Protein AF-A0A2T2RWW1-F1 (afdb_monomer_lite)

Radius of gyration: 14.93 Å; chains: 1; bounding box: 41×28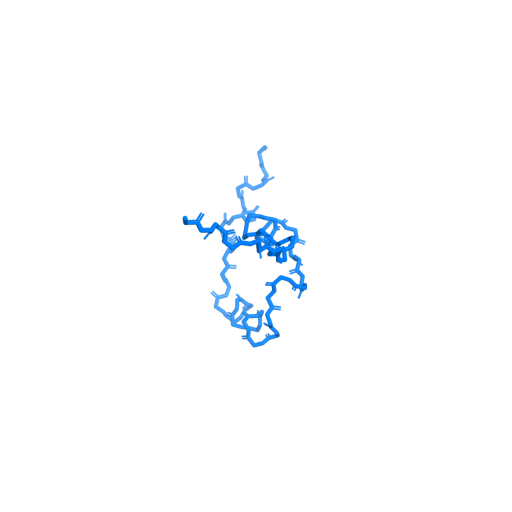×33 Å

Sequence (48 aa):
CAIAHIEPPAVSSTTYRKQGDSEAVTPPIEDYIHQEQLYACQDAAATQ

pLDDT: mean 84.3, std 13.89, range [42.75, 97.25]

Foldseek 3Di:
DDDDDDDDDPDDPVCCLVPVPVVNDDPVVVVVCVVVVPSVVVVVVVPD

Secondary structure (DSSP, 8-state):
--PPP----S--HHHHHHH--TTSS-HHHHHHHHHTTTTHHHHHHT--

Structure (mmCIF, N/CA/C/O backbone):
data_AF-A0A2T2RWW1-F1
#
_entry.id   AF-A0A2T2RWW1-F1
#
loop_
_atom_site.group_PDB
_atom_site.id
_atom_site.type_symbol
_atom_site.label_atom_id
_atom_site.label_alt_id
_atom_site.label_comp_id
_atom_site.label_asym_id
_atom_site.label_entity_id
_atom_site.label_seq_id
_atom_site.pdbx_PDB_ins_code
_atom_site.Cartn_x
_atom_site.Cartn_y
_atom_site.Cartn_z
_atom_site.occupancy
_atom_site.B_iso_or_equiv
_atom_site.auth_seq_id
_atom_site.auth_comp_id
_atom_site.auth_asym_id
_atom_site.auth_atom_id
_atom_site.pdbx_PDB_model_num
ATOM 1 N N . CYS A 1 1 ? 28.743 -14.095 -16.176 1.00 60.97 1 CYS A N 1
ATOM 2 C CA . CYS A 1 1 ? 27.447 -13.940 -15.482 1.00 60.97 1 CYS A CA 1
ATOM 3 C C . CYS A 1 1 ? 26.843 -12.601 -15.879 1.00 60.97 1 CYS A C 1
ATOM 5 O O . CYS A 1 1 ? 27.602 -11.643 -15.957 1.00 60.97 1 CYS A O 1
ATOM 7 N N . ALA A 1 2 ? 25.538 -12.535 -16.145 1.00 82.50 2 ALA A N 1
ATOM 8 C CA . ALA A 1 2 ? 24.825 -11.291 -16.435 1.00 82.50 2 ALA A CA 1
ATOM 9 C C . ALA A 1 2 ? 23.759 -11.079 -15.352 1.00 82.50 2 ALA A C 1
ATOM 11 O O . ALA A 1 2 ? 23.010 -12.005 -15.046 1.00 82.50 2 ALA A O 1
ATOM 12 N N . ILE A 1 3 ? 23.736 -9.892 -14.749 1.00 82.94 3 ILE A N 1
ATOM 13 C CA . ILE A 1 3 ? 22.654 -9.458 -13.859 1.00 82.94 3 ILE A CA 1
ATOM 14 C C . ILE A 1 3 ? 21.546 -8.927 -14.774 1.00 82.94 3 ILE A C 1
ATOM 16 O O . ILE A 1 3 ? 21.827 -8.116 -15.655 1.00 82.94 3 ILE A O 1
ATOM 20 N N . ALA A 1 4 ? 20.314 -9.407 -14.608 1.00 85.88 4 ALA A N 1
ATOM 21 C CA . ALA A 1 4 ? 19.184 -8.911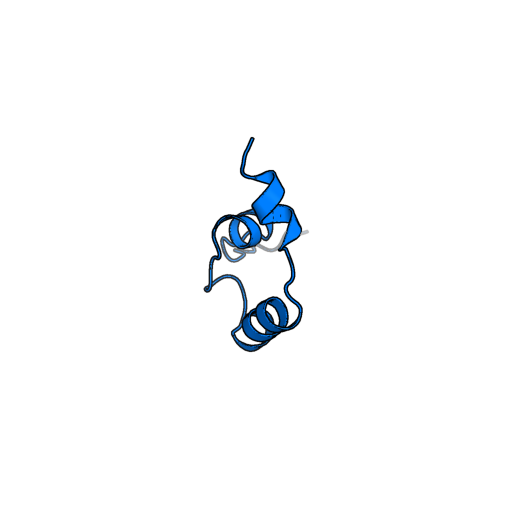 -15.386 1.00 85.88 4 ALA A CA 1
ATOM 22 C C . ALA A 1 4 ? 18.879 -7.451 -15.015 1.00 85.88 4 ALA A C 1
ATOM 24 O O . ALA A 1 4 ? 18.830 -7.111 -13.833 1.00 85.88 4 ALA A O 1
ATOM 25 N N . HIS A 1 5 ? 18.659 -6.605 -16.022 1.00 90.75 5 HIS A N 1
ATOM 26 C CA . HIS A 1 5 ? 18.131 -5.256 -15.820 1.00 90.75 5 HIS A CA 1
ATOM 27 C C . HIS A 1 5 ? 16.624 -5.352 -15.580 1.00 90.75 5 HIS A C 1
ATOM 29 O O . HIS A 1 5 ? 15.908 -5.916 -16.407 1.00 90.75 5 HIS A O 1
ATOM 35 N N . ILE A 1 6 ? 16.158 -4.846 -14.439 1.00 91.56 6 ILE A N 1
ATOM 36 C CA . ILE A 1 6 ? 14.744 -4.841 -14.054 1.00 91.56 6 ILE A CA 1
ATOM 37 C C . ILE A 1 6 ? 14.374 -3.406 -13.692 1.00 91.56 6 ILE A C 1
ATOM 39 O O . ILE A 1 6 ? 15.050 -2.781 -12.877 1.00 91.56 6 ILE A O 1
ATOM 43 N N . GLU A 1 7 ? 13.279 -2.915 -14.266 1.00 91.12 7 GLU A N 1
ATOM 44 C CA . GLU A 1 7 ? 12.671 -1.628 -13.922 1.00 91.12 7 GLU A CA 1
ATOM 45 C C . GLU A 1 7 ? 11.355 -1.892 -13.183 1.00 91.12 7 GLU A C 1
ATOM 47 O O . GLU A 1 7 ? 10.329 -2.145 -13.818 1.00 91.12 7 GLU A O 1
ATOM 52 N N . PRO A 1 8 ? 11.368 -1.934 -11.840 1.00 85.56 8 PRO A N 1
ATOM 53 C CA . PRO A 1 8 ? 10.155 -2.154 -11.073 1.00 85.56 8 PRO A CA 1
ATOM 54 C C . PRO A 1 8 ? 9.275 -0.892 -11.045 1.00 85.56 8 PRO A C 1
ATOM 56 O O . PRO A 1 8 ? 9.792 0.225 -11.149 1.00 85.56 8 PRO A O 1
ATOM 59 N N . PRO A 1 9 ? 7.956 -1.044 -10.836 1.00 86.50 9 PRO A N 1
ATOM 60 C CA . PRO A 1 9 ? 7.062 0.085 -10.606 1.00 86.50 9 PRO A CA 1
ATOM 61 C C . PRO A 1 9 ? 7.516 0.923 -9.406 1.00 86.50 9 PRO A C 1
ATOM 63 O O . PRO A 1 9 ? 7.977 0.384 -8.396 1.00 86.50 9 PRO A O 1
ATOM 66 N N . ALA A 1 10 ? 7.341 2.242 -9.493 1.00 89.44 10 ALA A N 1
ATOM 67 C CA . ALA A 1 10 ? 7.722 3.192 -8.449 1.00 89.44 10 ALA A CA 1
ATOM 68 C C . ALA A 1 10 ? 6.705 3.232 -7.288 1.00 89.44 10 ALA A C 1
ATOM 70 O O . ALA A 1 10 ? 6.202 4.292 -6.930 1.00 89.44 10 ALA A O 1
ATOM 71 N N . VAL A 1 11 ? 6.397 2.073 -6.700 1.00 90.06 11 VAL A N 1
ATOM 72 C CA . VAL A 1 11 ? 5.394 1.919 -5.632 1.00 90.06 11 VAL A CA 1
ATOM 73 C C . VAL A 1 11 ? 6.045 1.579 -4.292 1.00 90.06 11 VAL A C 1
ATOM 75 O O . VAL A 1 11 ? 7.083 0.921 -4.222 1.00 90.06 11 VAL A O 1
ATOM 78 N N . SER A 1 12 ? 5.431 2.026 -3.196 1.00 89.56 12 SER A N 1
ATOM 79 C CA . SER A 1 12 ? 5.930 1.804 -1.835 1.00 89.56 12 SER A CA 1
ATOM 80 C C . SER A 1 12 ? 4.779 1.547 -0.878 1.00 89.56 12 SER A C 1
ATOM 82 O O . SER A 1 12 ? 3.871 2.366 -0.753 1.00 89.56 12 SER A O 1
ATOM 84 N N . SER A 1 13 ? 4.854 0.457 -0.110 1.00 89.75 13 SER A N 1
ATOM 85 C CA . SER A 1 13 ? 3.841 0.138 0.904 1.00 89.75 13 SER A CA 1
ATOM 86 C C . SER A 1 13 ? 3.768 1.185 2.018 1.00 89.75 13 SER A C 1
ATOM 88 O O . SER A 1 13 ? 2.744 1.312 2.683 1.00 89.75 13 SER A O 1
ATOM 90 N N . THR A 1 14 ? 4.850 1.923 2.277 1.00 90.19 14 THR A N 1
ATOM 91 C CA . THR A 1 14 ? 4.839 3.022 3.257 1.00 90.19 14 THR A CA 1
ATOM 92 C C . THR A 1 14 ? 4.134 4.249 2.697 1.00 90.19 14 THR A C 1
ATOM 94 O O . THR A 1 14 ? 3.387 4.891 3.427 1.00 90.19 14 THR A O 1
ATOM 97 N N . THR A 1 15 ? 4.347 4.561 1.417 1.00 89.88 15 THR A N 1
ATOM 98 C CA . THR A 1 15 ? 3.636 5.651 0.739 1.00 89.88 15 THR A CA 1
ATOM 99 C C . THR A 1 15 ? 2.150 5.330 0.650 1.00 89.88 15 THR A C 1
ATOM 101 O O . THR A 1 15 ? 1.344 6.138 1.097 1.00 89.88 15 THR A O 1
ATOM 104 N N . TYR A 1 16 ? 1.802 4.113 0.215 1.00 92.31 16 TYR A N 1
ATOM 105 C CA . TYR A 1 16 ? 0.420 3.638 0.147 1.00 92.31 16 TYR A CA 1
ATOM 106 C C . TYR A 1 16 ? -0.322 3.815 1.479 1.00 92.31 16 TYR A C 1
ATOM 108 O O . TYR A 1 16 ? -1.336 4.497 1.532 1.00 92.31 16 TYR A O 1
ATOM 116 N N . ARG A 1 17 ? 0.232 3.299 2.584 1.00 90.44 17 ARG A N 1
ATOM 117 C CA . ARG A 1 17 ? -0.412 3.380 3.909 1.00 90.44 17 ARG A CA 1
ATOM 118 C C . ARG A 1 17 ? -0.521 4.798 4.474 1.00 90.44 17 ARG A C 1
ATOM 120 O O . ARG A 1 17 ? -1.342 5.018 5.349 1.00 90.44 17 ARG A O 1
ATOM 127 N N . LYS A 1 18 ? 0.325 5.738 4.035 1.00 87.50 18 LYS A N 1
ATOM 128 C CA . LYS A 1 18 ? 0.310 7.132 4.515 1.00 87.50 18 LYS A CA 1
ATOM 129 C C . LYS A 1 18 ? -0.544 8.061 3.659 1.00 87.50 18 LYS A C 1
ATOM 131 O O . LYS A 1 18 ? -1.036 9.057 4.171 1.00 87.50 18 LYS A O 1
ATOM 136 N N . GLN A 1 19 ? -0.604 7.805 2.356 1.00 86.75 19 GLN A N 1
ATOM 137 C CA . GLN A 1 19 ? -1.149 8.741 1.370 1.00 86.75 19 GLN A CA 1
ATOM 138 C C . GLN A 1 19 ? -2.361 8.177 0.623 1.00 86.75 19 GLN A C 1
ATOM 140 O O . GLN A 1 19 ? -3.042 8.943 -0.047 1.00 86.75 19 GLN A O 1
ATOM 145 N N . GLY A 1 20 ? -2.642 6.875 0.743 1.00 84.12 20 GLY A N 1
ATOM 146 C CA . GLY A 1 20 ? -3.765 6.232 0.062 1.00 84.12 20 GLY A CA 1
ATOM 147 C C . GLY A 1 20 ? -3.592 6.190 -1.456 1.00 84.12 20 GLY A C 1
ATOM 148 O O . GLY A 1 20 ? -4.517 6.527 -2.182 1.00 84.12 20 GLY A O 1
ATOM 149 N N . ASP A 1 21 ? -2.399 5.829 -1.939 1.00 85.00 21 ASP A N 1
ATOM 150 C CA . ASP A 1 21 ? -2.111 5.728 -3.376 1.00 85.00 21 ASP A CA 1
ATOM 151 C C . ASP A 1 21 ? -2.924 4.592 -4.030 1.00 85.00 21 ASP A C 1
ATOM 153 O O . ASP A 1 21 ? -2.541 3.421 -3.976 1.00 85.00 21 ASP A O 1
ATOM 157 N N . SER A 1 22 ? -4.058 4.930 -4.640 1.00 77.88 22 SER A N 1
ATOM 158 C CA . SER A 1 22 ? -4.979 3.962 -5.247 1.00 77.88 22 SER A CA 1
ATOM 159 C C . SER A 1 22 ? -4.424 3.274 -6.499 1.00 77.88 22 SER A C 1
ATOM 161 O O . SER A 1 22 ? -4.979 2.266 -6.927 1.00 77.88 22 SER A O 1
ATOM 163 N N . GLU A 1 23 ? -3.302 3.737 -7.063 1.00 87.81 23 GLU A N 1
ATOM 164 C CA . GLU A 1 23 ? -2.633 3.047 -8.176 1.00 87.81 23 GLU A CA 1
ATOM 165 C C . GLU A 1 23 ? -1.669 1.949 -7.690 1.00 87.81 23 GLU A C 1
ATOM 167 O O . GLU A 1 23 ? -1.247 1.092 -8.473 1.00 87.81 23 GLU A O 1
ATOM 172 N N . ALA A 1 24 ? -1.335 1.925 -6.393 1.00 90.81 24 ALA A N 1
ATOM 173 C CA . ALA A 1 24 ? -0.392 0.962 -5.822 1.00 90.81 24 ALA A CA 1
ATOM 174 C C . ALA A 1 24 ? -1.003 -0.425 -5.557 1.00 90.81 24 ALA A C 1
ATOM 176 O O . ALA A 1 24 ? -0.261 -1.400 -5.389 1.00 90.81 24 ALA A O 1
ATOM 177 N N . VAL A 1 25 ? -2.334 -0.533 -5.497 1.00 93.44 25 VAL A N 1
ATOM 178 C CA . VAL A 1 25 ? -3.053 -1.789 -5.252 1.00 93.44 25 VAL A CA 1
ATOM 179 C C . VAL A 1 25 ? -4.175 -1.979 -6.265 1.00 93.44 25 VAL A C 1
ATOM 181 O O . VAL A 1 25 ? -4.759 -1.033 -6.772 1.00 93.44 25 VAL A O 1
ATOM 184 N N . THR A 1 26 ? -4.494 -3.232 -6.575 1.00 94.75 26 THR A N 1
ATOM 185 C CA . THR A 1 26 ? -5.634 -3.541 -7.445 1.00 94.75 26 THR A CA 1
ATOM 186 C C . THR A 1 26 ? -6.958 -3.313 -6.707 1.00 94.75 26 THR A C 1
ATOM 188 O O . THR A 1 26 ? -7.004 -3.603 -5.508 1.00 94.75 26 THR A O 1
ATOM 191 N N . PRO A 1 27 ? -8.059 -2.974 -7.404 1.00 95.00 27 PRO A N 1
ATOM 192 C CA . PRO A 1 27 ? -9.344 -2.678 -6.763 1.00 95.00 27 PRO A CA 1
ATOM 193 C C . PRO A 1 27 ? -9.843 -3.728 -5.745 1.00 95.00 27 PRO A C 1
ATOM 195 O O . PRO A 1 27 ? -10.227 -3.337 -4.64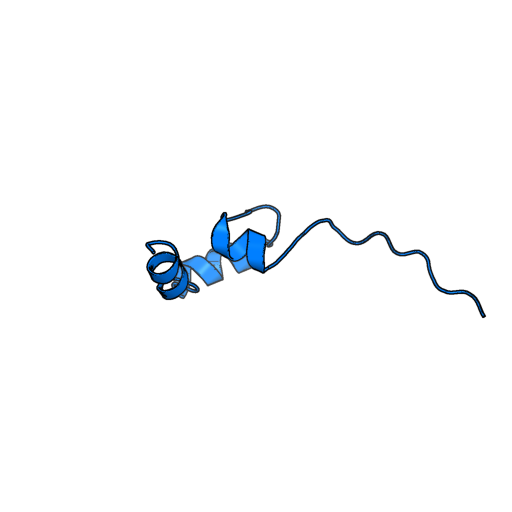9 1.00 95.00 27 PRO A O 1
ATOM 198 N N . PRO A 1 28 ? -9.743 -5.057 -5.983 1.00 97.25 28 PRO A N 1
ATOM 199 C CA . PRO A 1 28 ? -10.193 -6.043 -4.990 1.00 97.25 28 PRO A CA 1
ATOM 200 C C . PRO A 1 28 ? -9.397 -6.030 -3.673 1.00 97.25 28 PRO A C 1
ATOM 202 O O . PRO A 1 28 ? -9.900 -6.451 -2.636 1.00 97.25 28 PRO A O 1
ATOM 205 N N . ILE A 1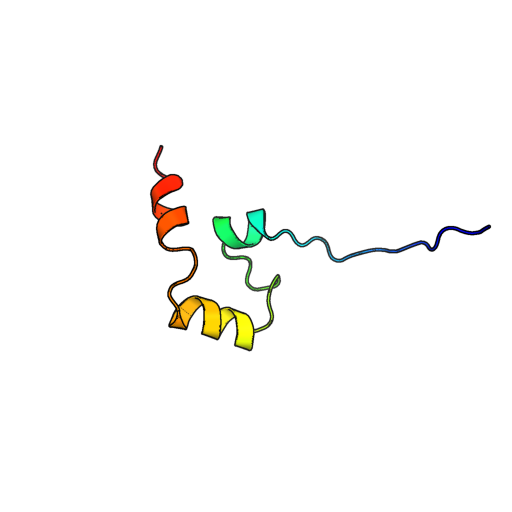 29 ? -8.137 -5.585 -3.713 1.00 94.94 29 ILE A N 1
ATOM 206 C CA . ILE A 1 29 ? -7.284 -5.459 -2.524 1.00 94.94 29 ILE A CA 1
ATOM 207 C C . ILE A 1 29 ? -7.648 -4.189 -1.756 1.00 94.94 29 ILE A C 1
ATOM 209 O O . ILE A 1 29 ? -7.686 -4.217 -0.529 1.00 94.94 29 ILE A O 1
ATOM 213 N N . GLU A 1 30 ? -7.947 -3.101 -2.465 1.00 93.81 30 GLU A N 1
ATOM 214 C CA . GLU A 1 30 ? -8.443 -1.861 -1.866 1.00 93.81 30 GLU A CA 1
ATOM 215 C C . GLU A 1 30 ? -9.780 -2.090 -1.145 1.00 93.81 30 GLU A C 1
ATOM 217 O O . GLU A 1 30 ? -9.914 -1.741 0.028 1.00 93.81 30 GLU A O 1
ATOM 222 N N . ASP A 1 31 ? -10.720 -2.789 -1.789 1.00 95.88 31 ASP A N 1
ATOM 223 C CA . ASP A 1 31 ? -11.999 -3.177 -1.182 1.00 95.88 31 ASP A CA 1
ATOM 224 C C . ASP A 1 31 ? -11.801 -3.998 0.101 1.00 95.88 31 ASP A C 1
ATOM 226 O O . ASP A 1 31 ? -12.463 -3.754 1.110 1.00 95.88 31 ASP A O 1
ATOM 230 N N . TYR A 1 32 ? -10.855 -4.941 0.095 1.00 96.94 32 TYR A N 1
ATOM 231 C CA . TYR A 1 32 ? -10.528 -5.747 1.273 1.00 96.94 32 TYR A CA 1
ATOM 232 C C . TYR A 1 32 ? -9.933 -4.906 2.412 1.00 96.94 32 TYR A C 1
ATOM 234 O O . TYR A 1 32 ? -10.311 -5.068 3.572 1.00 96.94 32 TYR A O 1
ATOM 242 N N . ILE A 1 33 ? -9.026 -3.979 2.093 1.00 94.44 33 ILE A N 1
ATOM 243 C CA . ILE A 1 33 ? -8.427 -3.057 3.068 1.00 94.44 33 ILE A CA 1
ATOM 244 C C . ILE A 1 33 ? -9.506 -2.201 3.734 1.00 94.44 33 ILE A C 1
ATOM 246 O O . ILE A 1 33 ? -9.477 -2.031 4.956 1.00 94.44 33 ILE A O 1
ATOM 250 N N . HIS A 1 34 ? -10.480 -1.725 2.954 1.00 92.44 34 HIS A N 1
ATOM 251 C CA . HIS A 1 34 ? -11.628 -0.984 3.466 1.00 92.44 34 HIS A CA 1
ATOM 252 C C . HIS A 1 34 ? -12.560 -1.855 4.319 1.00 92.44 34 HIS A C 1
ATOM 254 O O . HIS A 1 34 ? -12.944 -1.436 5.413 1.00 92.44 34 HIS A O 1
ATOM 260 N N . GLN A 1 35 ? -12.905 -3.061 3.855 1.00 96.50 35 GLN A N 1
ATOM 261 C CA . GLN A 1 35 ? -13.793 -3.987 4.566 1.00 96.50 35 GLN A CA 1
ATOM 262 C C . GLN A 1 35 ? -13.242 -4.369 5.945 1.00 96.50 35 GLN A C 1
ATOM 264 O O . GLN A 1 35 ? -13.969 -4.330 6.937 1.00 96.50 35 GLN A O 1
ATOM 269 N N . GLU A 1 36 ? -11.957 -4.711 6.007 1.00 97.12 36 GLU A N 1
ATOM 270 C CA . GLU A 1 36 ? -11.293 -5.167 7.231 1.00 97.12 36 GLU A CA 1
ATOM 271 C C . GLU A 1 36 ? -10.752 -4.011 8.087 1.00 97.12 36 GLU A C 1
ATOM 273 O O . GLU A 1 36 ? -10.128 -4.241 9.123 1.00 97.12 36 GLU A O 1
ATOM 278 N N . GLN A 1 37 ? -10.972 -2.761 7.658 1.00 93.00 37 GLN A N 1
ATOM 279 C CA . GLN A 1 37 ? -10.477 -1.549 8.319 1.00 93.00 37 GLN A CA 1
ATOM 280 C C . GLN A 1 37 ? -8.971 -1.609 8.618 1.00 93.00 37 GLN A C 1
ATOM 282 O O . GLN A 1 37 ? -8.497 -1.217 9.693 1.00 93.00 37 GLN A O 1
ATOM 287 N N . LEU A 1 38 ? -8.196 -2.128 7.664 1.00 92.38 38 LEU A N 1
ATOM 288 C CA . LEU A 1 38 ? -6.753 -2.237 7.833 1.00 92.38 38 LEU A CA 1
ATOM 289 C C . LEU A 1 38 ? -6.128 -0.842 7.926 1.00 92.38 38 LEU A C 1
ATOM 291 O O . LEU A 1 38 ? -6.574 0.111 7.300 1.00 92.38 38 LEU A O 1
ATOM 295 N N . TYR A 1 39 ? -5.059 -0.743 8.718 1.00 89.00 39 TYR A N 1
ATOM 296 C CA . TYR A 1 39 ? -4.289 0.488 8.950 1.00 89.00 39 TYR A CA 1
ATOM 297 C C . TYR A 1 39 ? -4.979 1.588 9.772 1.00 89.00 39 TYR A C 1
ATOM 299 O O . TYR A 1 39 ? -4.336 2.601 10.028 1.00 89.00 39 TYR A O 1
ATOM 307 N N . ALA A 1 40 ? -6.169 1.353 10.334 1.00 84.12 40 ALA A N 1
ATOM 308 C CA . ALA A 1 40 ? -6.861 2.324 11.195 1.00 84.12 40 ALA A CA 1
ATOM 309 C C . ALA A 1 40 ? -6.006 2.865 12.369 1.00 84.12 40 ALA A C 1
ATOM 311 O O . ALA A 1 40 ? -6.112 4.026 12.756 1.00 84.12 40 ALA A O 1
ATOM 312 N N . CYS A 1 41 ? -5.102 2.052 12.934 1.00 80.06 41 CYS A N 1
ATOM 313 C CA . CYS A 1 41 ? -4.190 2.496 14.000 1.00 80.06 41 CYS A CA 1
ATOM 314 C C . CYS A 1 41 ? -3.024 3.369 13.498 1.00 80.06 41 CYS A C 1
ATOM 316 O O . CYS A 1 41 ? -2.384 4.054 14.294 1.00 80.06 41 CYS A O 1
ATOM 318 N N . GLN A 1 42 ? -2.691 3.306 12.206 1.00 72.81 42 GLN A N 1
ATOM 319 C CA . GLN A 1 42 ? -1.578 4.056 11.613 1.00 72.81 42 GLN A CA 1
ATOM 320 C C . GLN A 1 42 ? -1.979 5.510 11.325 1.00 72.81 42 GLN A C 1
ATOM 322 O O . GLN A 1 42 ? -1.125 6.385 11.460 1.00 72.81 42 GLN A O 1
ATOM 327 N N . ASP A 1 43 ? -3.266 5.780 11.085 1.00 59.78 43 ASP A N 1
ATOM 328 C CA . ASP A 1 43 ? -3.817 7.144 11.055 1.00 59.78 43 ASP A CA 1
ATOM 329 C C . ASP A 1 43 ? -3.658 7.853 12.409 1.00 59.78 43 ASP A C 1
ATOM 331 O O . ASP A 1 43 ? -3.252 9.013 12.474 1.00 59.78 43 ASP A O 1
ATOM 335 N N . ALA A 1 44 ? -3.879 7.132 13.515 1.00 55.81 44 ALA A N 1
ATOM 336 C CA . ALA A 1 44 ? -3.726 7.670 14.870 1.00 55.81 44 ALA A CA 1
ATOM 337 C C . ALA A 1 44 ? -2.267 8.021 15.231 1.00 55.81 44 ALA A C 1
ATOM 339 O O . ALA A 1 44 ? -2.023 8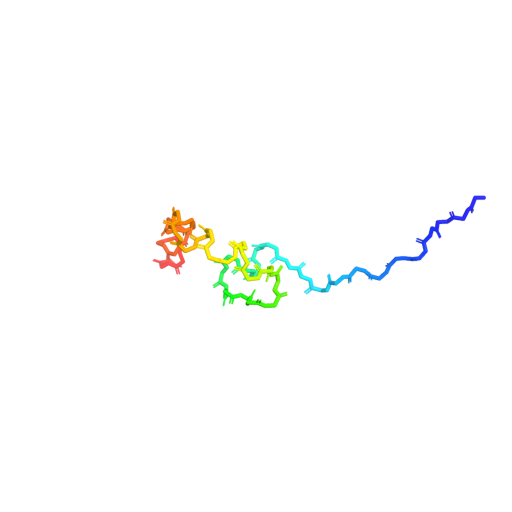.876 16.080 1.00 55.81 44 ALA A O 1
ATOM 340 N N . ALA A 1 45 ? -1.286 7.379 14.589 1.00 53.81 45 ALA A N 1
ATOM 341 C CA . ALA A 1 45 ? 0.135 7.636 14.823 1.00 53.81 45 ALA A CA 1
ATOM 342 C C . ALA A 1 45 ? 0.677 8.838 14.026 1.00 53.81 45 ALA A C 1
ATOM 344 O O . ALA A 1 45 ? 1.766 9.319 14.330 1.00 53.81 45 ALA A O 1
ATOM 345 N N . ALA A 1 46 ? -0.060 9.337 13.026 1.00 55.72 46 ALA A N 1
ATOM 346 C CA . ALA A 1 46 ? 0.341 10.495 12.222 1.00 55.72 46 ALA A CA 1
ATOM 347 C C . ALA A 1 46 ? -0.019 11.851 12.869 1.00 55.72 46 ALA A C 1
ATOM 349 O O . ALA A 1 46 ? 0.286 12.895 12.297 1.00 55.72 46 ALA A O 1
ATO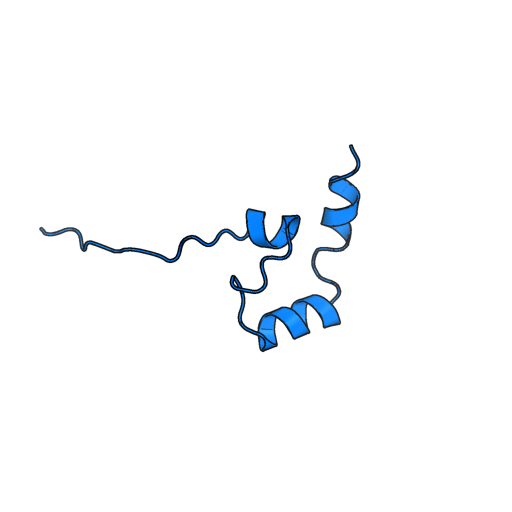M 350 N N . THR A 1 47 ? -0.648 11.855 14.054 1.00 45.47 47 THR A N 1
ATOM 351 C CA . THR A 1 47 ? -0.978 13.067 14.832 1.00 45.47 47 THR A CA 1
ATOM 352 C C . THR A 1 47 ? -0.016 13.295 16.012 1.00 45.47 47 THR A C 1
ATOM 354 O O . THR A 1 47 ? -0.454 13.497 17.146 1.00 45.47 47 THR A O 1
ATOM 357 N N . GLN A 1 48 ? 1.298 13.249 15.764 1.00 42.75 48 GLN A N 1
ATOM 358 C CA . GLN A 1 48 ? 2.335 13.727 16.695 1.00 42.75 48 GLN A CA 1
ATOM 359 C C . GLN A 1 48 ? 3.338 14.622 15.976 1.00 42.75 48 GLN A C 1
ATOM 361 O O . GLN A 1 48 ? 3.773 14.238 14.867 1.00 42.75 48 GLN A O 1
#